Protein AF-A0A3N2G1A5-F1 (afdb_monomer_lite)

Secondary structure (DSSP, 8-state):
-------------------GGG-S--S-HHHHHHHHTTTTGGGS-HHHHHHHHHHHHHHHHHHHHHH--

Structure (mmCIF, N/CA/C/O backbone):
data_AF-A0A3N2G1A5-F1
#
_entry.id   AF-A0A3N2G1A5-F1
#
loop_
_atom_site.group_PDB
_atom_site.id
_atom_site.type_symbol
_atom_site.label_atom_id
_atom_site.label_alt_id
_atom_site.label_comp_id
_atom_site.label_asym_id
_atom_site.label_entity_id
_atom_site.label_seq_id
_atom_site.pdbx_PDB_ins_code
_atom_site.Cartn_x
_atom_site.Cartn_y
_atom_site.Cartn_z
_atom_site.occupancy
_atom_site.B_iso_or_equiv
_atom_site.auth_seq_id
_atom_site.auth_comp_id
_atom_site.auth_asym_id
_atom_site.auth_atom_id
_atom_site.pdbx_PDB_model_num
ATOM 1 N N . MET A 1 1 ? 42.712 -9.893 47.888 1.00 48.69 1 MET A N 1
ATOM 2 C CA . MET A 1 1 ? 41.792 -10.417 46.862 1.00 48.69 1 MET A CA 1
ATOM 3 C C . MET A 1 1 ? 40.883 -9.267 46.473 1.00 48.69 1 MET A C 1
ATOM 5 O O . MET A 1 1 ? 39.944 -8.986 47.199 1.00 48.69 1 MET A O 1
ATOM 9 N N . SER A 1 2 ? 41.258 -8.513 45.440 1.00 52.62 2 SER A N 1
ATOM 10 C CA . SER A 1 2 ? 40.497 -7.348 44.983 1.00 52.62 2 SER A CA 1
ATOM 11 C C . SER A 1 2 ? 39.678 -7.780 43.775 1.00 52.62 2 SER A C 1
ATOM 13 O O . SER A 1 2 ? 40.243 -8.019 42.710 1.00 52.62 2 SER A O 1
ATOM 15 N N . GLU A 1 3 ? 38.372 -7.953 43.961 1.00 56.66 3 GLU A N 1
ATOM 16 C CA . GLU A 1 3 ? 37.441 -8.189 42.860 1.00 56.66 3 GLU A CA 1
ATOM 17 C C . GLU A 1 3 ? 37.371 -6.924 42.002 1.00 56.66 3 GLU A C 1
ATOM 19 O O . GLU A 1 3 ? 36.996 -5.846 42.465 1.00 56.66 3 GLU A O 1
ATOM 24 N N . GLY A 1 4 ? 37.796 -7.047 40.745 1.00 54.03 4 GLY A N 1
ATOM 25 C CA . GLY A 1 4 ? 37.566 -6.025 39.739 1.00 54.03 4 GLY A CA 1
ATOM 26 C C . GLY A 1 4 ? 36.073 -5.952 39.456 1.00 54.03 4 GLY A C 1
ATOM 27 O O . GLY A 1 4 ? 35.510 -6.871 38.866 1.00 54.03 4 GLY A O 1
ATOM 28 N N . VAL A 1 5 ? 35.429 -4.860 39.868 1.00 63.34 5 VAL A N 1
ATOM 29 C CA . VAL A 1 5 ? 34.091 -4.523 39.387 1.00 63.34 5 VAL A CA 1
ATOM 30 C C . VAL A 1 5 ? 34.222 -4.272 37.881 1.00 63.34 5 VAL A C 1
ATOM 32 O O . VAL A 1 5 ? 34.816 -3.289 37.444 1.00 63.34 5 VAL A O 1
ATOM 35 N N . VAL A 1 6 ? 33.743 -5.210 37.068 1.00 66.25 6 VAL A N 1
ATOM 36 C CA . VAL A 1 6 ? 33.518 -4.977 35.641 1.00 66.25 6 VAL A CA 1
ATOM 37 C C . VAL A 1 6 ? 32.184 -4.235 35.523 1.00 66.25 6 VAL A C 1
ATOM 39 O O . VAL A 1 6 ? 31.148 -4.795 35.886 1.00 66.25 6 VAL A O 1
ATOM 42 N N . PRO A 1 7 ? 32.155 -2.966 35.076 1.00 64.44 7 PRO A N 1
ATOM 43 C CA . PRO A 1 7 ? 30.891 -2.309 34.794 1.00 64.44 7 PRO A CA 1
ATOM 44 C C . PRO A 1 7 ? 30.262 -3.019 33.592 1.00 64.44 7 PRO A C 1
ATOM 46 O O . PRO A 1 7 ? 30.867 -3.075 32.521 1.00 64.44 7 PRO A O 1
ATOM 49 N N . GLY A 1 8 ? 29.069 -3.588 33.784 1.00 60.47 8 GLY A N 1
ATOM 50 C CA . GLY A 1 8 ? 28.305 -4.235 32.718 1.00 60.47 8 GLY A CA 1
ATOM 51 C C . GLY A 1 8 ? 28.058 -3.301 31.525 1.00 60.47 8 GLY A C 1
ATOM 52 O O . GLY A 1 8 ? 28.220 -2.080 31.648 1.00 60.47 8 GLY A O 1
ATOM 53 N N . PRO A 1 9 ? 27.662 -3.848 30.361 1.00 61.69 9 PRO A N 1
ATOM 54 C CA . PRO A 1 9 ? 27.401 -3.036 29.188 1.00 61.69 9 PRO A CA 1
ATOM 55 C C . PRO A 1 9 ? 26.254 -2.094 29.541 1.00 61.69 9 PRO A C 1
ATOM 57 O O . PRO A 1 9 ? 25.124 -2.524 29.768 1.00 61.69 9 PRO A O 1
ATOM 60 N N . ARG A 1 10 ? 26.547 -0.793 29.632 1.00 64.31 10 ARG A N 1
ATOM 61 C CA . ARG A 1 10 ? 25.494 0.216 29.617 1.00 64.31 10 ARG A CA 1
ATOM 62 C C . ARG A 1 10 ? 24.829 0.054 28.263 1.00 64.31 10 ARG A C 1
ATOM 64 O O . ARG A 1 10 ? 25.409 0.449 27.255 1.00 64.31 10 ARG A O 1
ATOM 71 N N . VAL A 1 11 ? 23.669 -0.602 28.245 1.00 63.06 11 VAL A N 1
ATOM 72 C CA . VAL A 1 11 ? 22.750 -0.575 27.112 1.00 63.06 11 VAL A CA 1
ATOM 73 C C . VAL A 1 11 ? 22.647 0.896 26.751 1.00 63.06 11 VAL A C 1
ATOM 75 O O . VAL A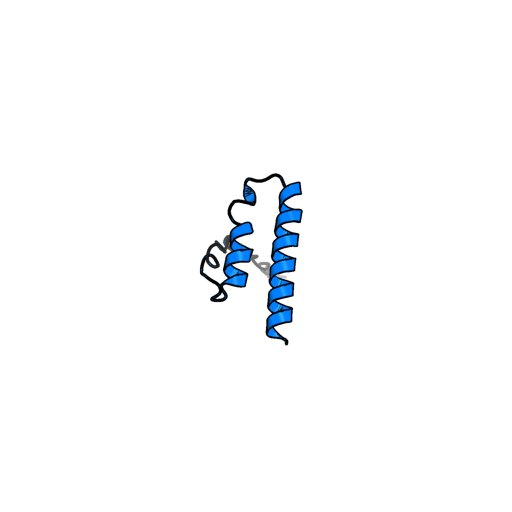 1 11 ? 22.191 1.701 27.565 1.00 63.06 11 VAL A O 1
ATOM 78 N N . ARG A 1 12 ? 23.199 1.269 25.593 1.00 61.19 12 ARG A N 1
ATOM 79 C CA . ARG A 1 12 ? 22.977 2.593 25.026 1.00 61.19 12 ARG A CA 1
ATOM 80 C C . ARG A 1 12 ? 21.458 2.680 24.978 1.00 61.19 12 ARG A C 1
ATOM 82 O O . ARG A 1 12 ? 20.846 1.848 24.316 1.00 61.19 12 ARG A O 1
ATOM 89 N N . ALA A 1 13 ? 20.855 3.566 25.766 1.00 57.66 13 ALA A N 1
ATOM 90 C CA . ALA A 1 13 ? 19.472 3.925 25.531 1.00 57.66 13 ALA A CA 1
ATOM 91 C C . ALA A 1 13 ? 19.471 4.403 24.081 1.00 57.66 13 ALA A C 1
ATOM 93 O O . ALA A 1 13 ? 20.047 5.451 23.791 1.00 57.66 13 ALA A O 1
ATOM 94 N N . SER A 1 14 ? 19.012 3.551 23.163 1.00 54.88 14 SER A N 1
ATOM 95 C CA . SER A 1 14 ? 18.744 3.964 21.801 1.00 54.88 14 SER A CA 1
ATOM 96 C C . SER A 1 14 ? 17.743 5.086 21.971 1.00 54.88 14 SER A C 1
ATOM 98 O O . SER A 1 14 ? 16.616 4.850 22.409 1.00 54.88 14 SER A O 1
ATOM 100 N N . GLU A 1 15 ? 18.214 6.313 21.773 1.00 60.94 15 GLU A N 1
ATOM 101 C CA . GLU A 1 15 ? 17.357 7.478 21.651 1.00 60.94 15 GLU A CA 1
ATOM 102 C C . GLU A 1 15 ? 16.214 7.092 20.704 1.00 60.94 15 GLU A C 1
ATOM 104 O O . GLU A 1 15 ? 16.465 6.314 19.772 1.00 60.94 15 GLU A O 1
ATOM 109 N N . PRO A 1 16 ? 14.968 7.532 20.956 1.00 54.19 16 PRO A N 1
ATOM 110 C CA . PRO A 1 16 ? 13.900 7.301 20.004 1.00 54.19 16 PRO A CA 1
ATOM 111 C C . PRO A 1 16 ? 14.359 7.964 18.712 1.00 54.19 16 PRO A C 1
ATOM 113 O O . PRO A 1 16 ? 14.39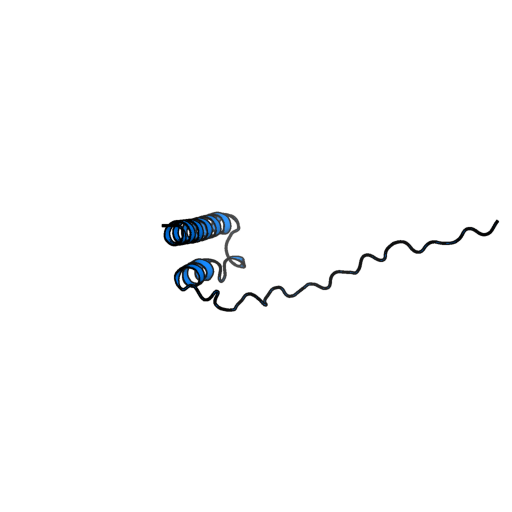9 9.186 18.603 1.00 54.19 16 PRO A O 1
ATOM 116 N N . VAL A 1 17 ? 14.830 7.150 17.774 1.00 60.41 17 VAL A N 1
ATOM 117 C CA . VAL A 1 17 ? 15.062 7.594 16.418 1.00 60.41 17 VAL A CA 1
ATOM 118 C C . VAL A 1 17 ? 13.681 8.007 15.944 1.00 60.41 17 VAL A C 1
ATOM 120 O O . VAL A 1 17 ? 12.793 7.170 15.798 1.00 60.41 17 VAL A O 1
ATOM 123 N N . ASP A 1 18 ? 13.461 9.314 15.828 1.00 57.81 18 ASP A N 1
ATOM 124 C CA . ASP A 1 18 ? 12.380 9.847 15.018 1.00 57.81 18 ASP A CA 1
ATOM 125 C C . ASP A 1 18 ? 12.647 9.352 13.587 1.00 57.81 18 ASP A C 1
ATOM 127 O O . ASP A 1 18 ? 13.280 10.009 12.761 1.00 57.81 18 ASP A O 1
ATOM 131 N N . ASP A 1 19 ? 12.189 8.131 13.312 1.00 55.59 19 ASP A N 1
ATOM 132 C CA . ASP A 1 19 ? 12.186 7.461 12.009 1.00 55.59 19 ASP A CA 1
ATOM 133 C C . ASP A 1 19 ? 11.214 8.148 11.027 1.00 55.59 19 ASP A C 1
ATOM 135 O O . ASP A 1 19 ? 10.994 7.702 9.909 1.00 55.59 19 ASP A O 1
ATOM 139 N N . ALA A 1 20 ? 10.690 9.324 11.391 1.00 55.75 20 ALA A N 1
ATOM 140 C CA . ALA A 1 20 ? 9.899 10.214 10.544 1.00 55.75 20 ALA A CA 1
ATOM 141 C C . ALA A 1 20 ? 10.647 10.713 9.283 1.00 55.75 20 ALA A C 1
ATOM 143 O O . ALA A 1 20 ? 10.112 11.494 8.494 1.00 55.75 20 ALA A O 1
ATOM 144 N N . SER A 1 21 ? 11.893 10.286 9.071 1.0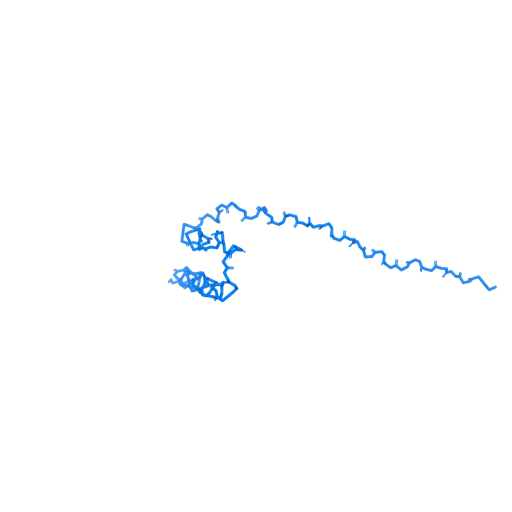0 53.31 21 SER A N 1
ATOM 145 C CA . SER A 1 21 ? 12.754 10.722 7.971 1.00 53.31 21 SER A CA 1
ATOM 146 C C . SER A 1 21 ? 12.526 9.983 6.646 1.00 53.31 21 SER A C 1
ATOM 148 O O . SER A 1 21 ? 13.064 10.426 5.634 1.00 53.31 21 SER A O 1
ATOM 150 N N . HIS A 1 22 ? 11.664 8.960 6.589 1.00 57.66 22 HIS A N 1
ATOM 151 C CA . HIS A 1 22 ? 11.190 8.371 5.322 1.00 57.66 22 HIS A CA 1
ATOM 152 C C . HIS A 1 22 ? 9.829 8.933 4.861 1.00 57.66 22 HIS A C 1
ATOM 154 O O . HIS A 1 22 ? 8.994 8.212 4.334 1.00 57.66 22 HIS A O 1
ATOM 160 N N . THR A 1 23 ? 9.597 10.240 5.028 1.00 61.47 23 THR A N 1
ATOM 161 C CA . THR A 1 23 ? 8.396 10.922 4.483 1.00 61.47 23 THR A CA 1
ATOM 162 C C . THR A 1 23 ? 8.649 11.534 3.089 1.00 61.47 23 THR A C 1
ATOM 164 O O . THR A 1 23 ? 7.871 12.350 2.601 1.00 61.47 23 THR A O 1
ATOM 167 N N . GLY A 1 24 ? 9.779 11.210 2.452 1.00 70.81 24 GLY A N 1
ATOM 168 C CA . GLY A 1 24 ? 10.098 11.657 1.093 1.00 70.81 24 GLY A CA 1
ATOM 169 C C . GLY A 1 24 ? 9.552 10.695 0.032 1.00 70.81 24 GLY A C 1
ATOM 170 O O . GLY A 1 24 ? 9.383 9.516 0.337 1.00 70.81 24 GLY A O 1
ATOM 171 N N . PRO A 1 25 ? 9.306 11.168 -1.204 1.00 78.75 25 PRO A N 1
ATOM 172 C CA . PRO A 1 25 ? 8.920 10.294 -2.307 1.00 78.75 25 PRO A CA 1
ATOM 173 C C . PRO A 1 25 ? 9.998 9.234 -2.548 1.00 78.75 25 PRO A C 1
ATOM 175 O O . PRO A 1 25 ? 11.198 9.521 -2.493 1.00 78.75 25 PRO A O 1
ATOM 178 N N . THR A 1 26 ? 9.566 8.014 -2.831 1.00 84.44 26 THR A N 1
ATOM 179 C CA . THR A 1 26 ? 10.421 6.872 -3.172 1.00 84.44 26 THR A CA 1
ATOM 180 C C . THR A 1 26 ? 10.995 6.988 -4.584 1.00 84.44 26 THR A C 1
ATOM 182 O O . THR A 1 26 ? 11.949 6.286 -4.922 1.00 84.44 26 THR A O 1
ATOM 185 N N . GLY A 1 27 ? 10.461 7.914 -5.390 1.00 86.31 27 GLY A N 1
ATOM 186 C CA . GLY A 1 27 ? 10.850 8.118 -6.785 1.00 86.31 27 GLY A CA 1
ATOM 187 C C . GLY A 1 27 ? 10.136 7.173 -7.751 1.00 86.31 27 GLY A C 1
ATOM 188 O O . GLY A 1 27 ? 10.442 7.189 -8.942 1.00 86.31 27 GLY A O 1
ATOM 189 N N . ASP A 1 28 ? 9.197 6.376 -7.242 1.00 86.94 28 ASP A N 1
ATOM 190 C CA . ASP A 1 28 ? 8.298 5.541 -8.020 1.00 86.94 28 ASP A CA 1
ATOM 191 C C . ASP A 1 28 ? 6.856 5.955 -7.720 1.00 86.94 28 ASP A C 1
ATOM 193 O O . ASP A 1 28 ? 6.371 5.773 -6.604 1.00 86.94 28 ASP A O 1
ATOM 197 N N . ASP A 1 29 ? 6.179 6.517 -8.723 1.00 89.06 29 ASP A N 1
ATOM 198 C CA . ASP A 1 29 ? 4.833 7.076 -8.568 1.00 89.06 29 ASP A CA 1
ATOM 199 C C . ASP A 1 29 ? 3.825 6.030 -8.061 1.00 89.06 29 ASP A C 1
ATOM 201 O O . ASP A 1 29 ? 2.943 6.363 -7.271 1.00 89.06 29 ASP A O 1
ATOM 205 N N . ALA A 1 30 ? 3.967 4.761 -8.465 1.00 87.56 30 ALA A N 1
ATOM 206 C CA . ALA A 1 30 ? 3.063 3.691 -8.044 1.00 87.56 30 ALA A CA 1
ATOM 207 C C . ALA A 1 30 ? 3.300 3.290 -6.581 1.00 87.56 30 ALA A C 1
ATOM 209 O O . ALA A 1 30 ? 2.354 3.012 -5.840 1.00 87.56 30 ALA A O 1
ATOM 210 N N . VAL A 1 31 ? 4.563 3.285 -6.145 1.00 88.69 31 VAL A N 1
ATOM 211 C CA . VAL A 1 31 ? 4.911 3.045 -4.738 1.00 88.69 31 VAL A CA 1
ATOM 212 C C . VAL A 1 31 ? 4.465 4.226 -3.878 1.00 88.69 31 VAL A C 1
ATOM 214 O O . VAL A 1 31 ? 3.866 4.018 -2.824 1.00 88.69 31 VAL A O 1
ATOM 217 N N . ASP A 1 32 ? 4.694 5.455 -4.337 1.00 90.19 32 ASP A N 1
ATOM 218 C CA . ASP A 1 32 ? 4.286 6.670 -3.634 1.00 90.19 32 ASP A CA 1
ATOM 219 C C . ASP A 1 32 ? 2.761 6.737 -3.474 1.00 90.19 32 ASP A C 1
ATOM 221 O O . ASP A 1 32 ? 2.275 7.010 -2.374 1.00 90.19 32 ASP A O 1
ATOM 225 N N . GLU A 1 33 ? 1.999 6.399 -4.520 1.00 89.25 33 GLU A N 1
ATOM 226 C CA . GLU A 1 33 ? 0.539 6.282 -4.462 1.00 89.25 33 GLU A CA 1
ATOM 227 C C . GLU A 1 33 ? 0.097 5.228 -3.437 1.00 89.25 33 GLU A C 1
ATOM 229 O O . GLU A 1 33 ? -0.736 5.525 -2.578 1.00 89.25 33 GLU A O 1
ATOM 234 N N . ALA A 1 34 ? 0.691 4.030 -3.451 1.00 91.50 34 ALA A N 1
ATOM 235 C CA . ALA A 1 34 ? 0.369 2.982 -2.483 1.00 91.50 34 ALA A CA 1
ATOM 236 C C . ALA A 1 34 ? 0.647 3.426 -1.035 1.00 91.50 34 ALA A C 1
ATOM 238 O O . ALA A 1 34 ? -0.177 3.210 -0.144 1.00 91.50 34 ALA A O 1
ATOM 239 N N . LEU A 1 35 ? 1.770 4.105 -0.789 1.00 90.69 35 LEU A N 1
ATOM 240 C CA . LEU A 1 35 ? 2.140 4.588 0.543 1.00 90.69 35 LEU A CA 1
ATOM 241 C C . LEU A 1 35 ? 1.213 5.697 1.059 1.00 90.69 35 LEU A C 1
ATOM 243 O O . LEU A 1 35 ? 1.050 5.818 2.277 1.00 90.69 35 LEU A O 1
ATOM 247 N N . THR A 1 36 ? 0.532 6.453 0.186 1.00 90.50 36 THR A N 1
ATOM 248 C CA . THR A 1 36 ? -0.472 7.435 0.642 1.00 90.50 36 THR A CA 1
ATOM 249 C C . THR A 1 36 ? -1.619 6.795 1.427 1.00 90.50 36 THR A C 1
ATOM 251 O O . THR A 1 36 ? -2.179 7.440 2.315 1.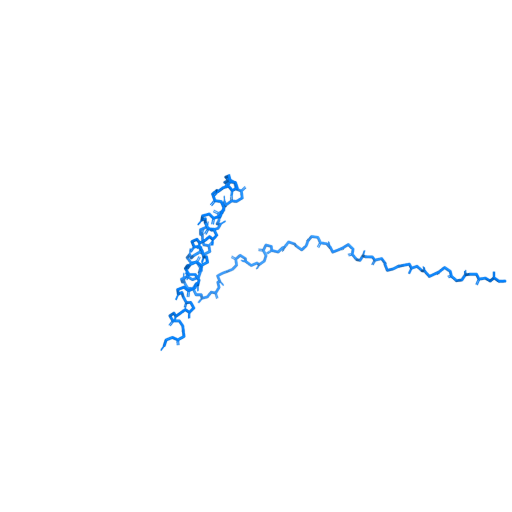00 90.50 36 THR A O 1
ATOM 254 N N . ALA A 1 37 ? -1.924 5.514 1.186 1.00 89.19 37 ALA A N 1
ATOM 255 C CA . ALA A 1 37 ? -2.957 4.787 1.923 1.00 89.19 37 ALA A CA 1
ATOM 256 C C . ALA A 1 37 ? -2.618 4.601 3.415 1.00 89.19 37 ALA A C 1
ATOM 258 O O . ALA A 1 37 ? -3.519 4.386 4.226 1.00 89.19 37 ALA A O 1
ATOM 259 N N . LEU A 1 38 ? -1.338 4.703 3.791 1.00 89.25 38 LEU A N 1
ATOM 260 C CA . LEU A 1 38 ? -0.878 4.588 5.178 1.00 89.25 38 LEU A CA 1
ATOM 261 C C . LEU A 1 38 ? -1.026 5.892 5.974 1.00 89.25 38 LEU A C 1
ATOM 263 O O . LEU A 1 38 ? -0.910 5.875 7.200 1.00 89.25 38 LEU A O 1
ATOM 267 N N . VAL A 1 39 ? -1.292 7.021 5.314 1.00 90.25 39 VAL A N 1
ATOM 268 C CA . VAL A 1 39 ? -1.413 8.321 5.982 1.00 90.25 39 VAL A CA 1
ATOM 26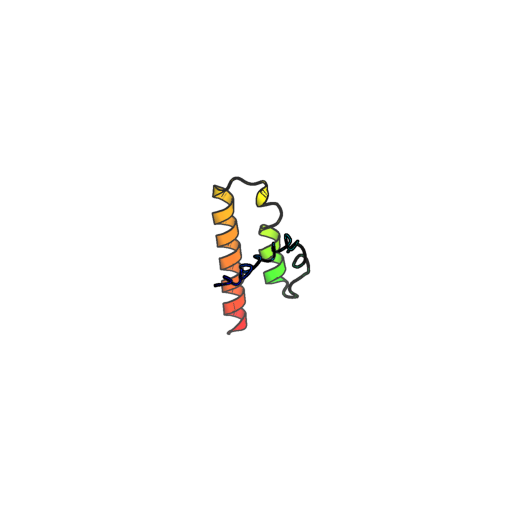9 C C . VAL A 1 39 ? -2.671 8.350 6.856 1.00 90.25 39 VAL A C 1
ATOM 271 O O . VAL A 1 39 ? -3.789 8.203 6.365 1.00 90.25 39 VAL A O 1
ATOM 274 N N . GLY A 1 40 ? -2.505 8.578 8.163 1.00 86.69 40 GLY A N 1
ATOM 275 C CA . GLY A 1 40 ? -3.622 8.680 9.110 1.00 86.69 40 GLY A CA 1
ATOM 276 C C . GLY A 1 40 ? -4.166 7.335 9.600 1.00 86.69 40 GLY A C 1
ATOM 277 O O . GLY A 1 40 ? -5.184 7.302 10.300 1.00 86.69 40 GLY A O 1
ATOM 278 N N . ILE A 1 41 ? -3.514 6.221 9.247 1.00 91.75 41 ILE A N 1
ATOM 279 C CA . ILE A 1 41 ? -3.910 4.876 9.678 1.00 91.75 41 ILE A CA 1
ATOM 280 C C . ILE A 1 41 ? -3.877 4.744 11.204 1.00 91.75 41 ILE A C 1
ATOM 282 O O . ILE A 1 41 ? -4.707 4.051 11.771 1.00 91.75 41 ILE A O 1
ATOM 286 N N . GLU A 1 42 ? -2.991 5.469 11.890 1.00 88.69 42 GLU A N 1
ATOM 287 C CA . GLU A 1 42 ? -2.844 5.456 13.348 1.00 88.69 42 GLU A CA 1
ATOM 288 C C . GLU A 1 42 ? -4.088 5.948 14.101 1.00 88.69 42 GLU A C 1
ATOM 290 O O . GLU A 1 42 ? -4.265 5.638 15.280 1.00 88.69 42 GLU A O 1
ATOM 295 N N . GLN A 1 43 ? -4.958 6.695 13.421 1.00 91.06 43 GLN A N 1
ATOM 296 C CA . GLN A 1 43 ? -6.227 7.188 13.958 1.00 91.06 43 GLN A CA 1
ATOM 297 C C . GLN A 1 43 ? -7.393 6.223 13.682 1.00 91.06 43 GLN A C 1
ATOM 299 O O . GLN A 1 43 ? -8.510 6.449 14.156 1.00 91.06 43 GLN A O 1
ATOM 304 N N . GLN A 1 44 ? -7.161 5.150 12.921 1.00 90.25 44 GLN A N 1
ATOM 305 C CA . GLN A 1 44 ? -8.172 4.153 12.594 1.00 90.25 44 GLN A CA 1
ATOM 306 C C . GLN A 1 44 ? -8.215 3.008 13.624 1.00 90.25 44 GLN A C 1
ATOM 308 O O . GLN A 1 44 ? -7.302 2.814 14.425 1.00 90.25 44 GLN A O 1
ATOM 313 N N . PRO A 1 45 ? -9.299 2.211 13.649 1.00 91.88 45 PRO A N 1
ATOM 314 C CA . PRO A 1 45 ? -9.335 0.998 14.453 1.00 91.88 45 PRO A CA 1
ATOM 315 C C . PRO A 1 45 ? -8.308 -0.023 13.951 1.00 91.88 45 PRO A C 1
ATOM 317 O O . PRO A 1 45 ? -8.222 -0.261 12.751 1.00 91.88 45 PRO A O 1
ATOM 320 N N . LEU A 1 46 ? -7.650 -0.750 14.859 1.00 89.25 46 LEU A N 1
ATOM 321 C CA . LEU A 1 46 ? -6.632 -1.763 14.524 1.00 89.25 46 LEU A CA 1
ATOM 322 C C . LEU A 1 46 ? -7.085 -2.784 13.462 1.00 89.25 46 LEU A C 1
ATOM 324 O O . LEU A 1 46 ? -6.296 -3.246 12.644 1.00 89.25 46 LEU A O 1
ATOM 328 N N . ARG A 1 47 ? -8.379 -3.124 13.443 1.00 87.12 47 ARG A N 1
ATOM 329 C CA . ARG A 1 47 ? -8.958 -4.024 12.434 1.00 87.12 47 ARG A CA 1
ATOM 330 C C . ARG A 1 47 ? -8.869 -3.456 11.009 1.00 87.12 47 ARG A C 1
ATOM 332 O O . ARG A 1 47 ? -8.737 -4.233 10.072 1.00 87.12 47 ARG A O 1
ATOM 339 N N . ALA A 1 48 ? -8.948 -2.137 10.850 1.00 87.56 48 ALA A N 1
ATOM 340 C CA . ALA A 1 48 ? -8.791 -1.462 9.565 1.00 87.56 48 ALA A CA 1
ATOM 341 C C . ALA A 1 48 ? -7.331 -1.472 9.093 1.00 87.56 48 ALA A C 1
ATOM 343 O O . ALA A 1 48 ? -7.089 -1.545 7.893 1.00 87.56 48 ALA A O 1
ATOM 344 N N . HIS A 1 49 ? -6.364 -1.504 10.018 1.00 91.94 49 HIS A N 1
ATOM 345 C CA . HIS A 1 49 ? -4.950 -1.438 9.653 1.00 91.94 49 HIS A CA 1
ATOM 346 C C . HIS A 1 49 ? -4.533 -2.628 8.794 1.00 91.94 49 HIS A C 1
ATOM 348 O O . HIS A 1 49 ? -3.812 -2.466 7.820 1.00 91.94 49 HIS A O 1
ATOM 354 N N . VAL A 1 50 ? -5.019 -3.825 9.138 1.00 92.00 50 VAL A N 1
ATOM 355 C CA . VAL A 1 50 ? -4.697 -5.054 8.401 1.00 92.00 50 VAL A CA 1
ATOM 356 C C . VAL A 1 50 ? -5.150 -4.956 6.947 1.00 92.00 50 VAL A C 1
ATOM 358 O O . VAL A 1 50 ? -4.390 -5.317 6.061 1.00 92.00 50 VAL A O 1
ATOM 361 N N . ALA A 1 51 ? -6.354 -4.434 6.696 1.00 91.25 51 ALA A N 1
ATOM 362 C CA . ALA A 1 51 ? -6.871 -4.287 5.337 1.00 91.25 51 ALA A CA 1
ATOM 363 C C . ALA A 1 51 ? -6.055 -3.276 4.517 1.00 91.25 51 ALA A C 1
ATOM 365 O O . ALA A 1 51 ? -5.801 -3.506 3.339 1.00 91.25 51 ALA A O 1
ATOM 366 N N . VAL A 1 52 ? -5.620 -2.178 5.144 1.00 92.50 52 VAL A N 1
ATOM 367 C CA . VAL A 1 52 ? -4.773 -1.178 4.484 1.00 92.50 52 VAL A CA 1
ATOM 368 C C . VAL A 1 52 ? -3.380 -1.746 4.203 1.00 92.50 52 VAL A C 1
ATOM 370 O O . VAL A 1 52 ? -2.894 -1.621 3.086 1.00 92.50 52 VAL A O 1
ATOM 373 N N . PHE A 1 53 ? -2.750 -2.423 5.169 1.00 92.62 53 PHE A N 1
ATOM 374 C CA . PHE A 1 53 ? -1.440 -3.044 4.957 1.00 92.62 53 PHE A CA 1
ATOM 375 C C . PHE A 1 53 ? -1.469 -4.120 3.871 1.00 92.62 53 PHE A C 1
ATOM 377 O O . PHE A 1 53 ? -0.543 -4.190 3.071 1.00 92.62 53 PHE A O 1
ATOM 384 N N . ASP A 1 54 ? -2.522 -4.937 3.820 1.00 93.56 54 ASP A N 1
ATOM 385 C CA . ASP A 1 54 ? -2.689 -5.955 2.779 1.00 93.56 54 ASP A CA 1
ATOM 386 C C . ASP A 1 54 ? -2.801 -5.319 1.384 1.00 93.56 54 ASP A C 1
ATOM 388 O O . ASP A 1 54 ? -2.122 -5.740 0.451 1.00 93.56 54 ASP A O 1
ATOM 392 N N . ALA A 1 55 ? -3.567 -4.229 1.260 1.00 91.94 55 ALA A N 1
ATOM 393 C CA . ALA A 1 55 ? -3.680 -3.476 0.013 1.00 91.94 55 ALA A CA 1
ATOM 394 C C . ALA A 1 55 ? -2.338 -2.869 -0.436 1.00 91.94 55 ALA A C 1
ATOM 396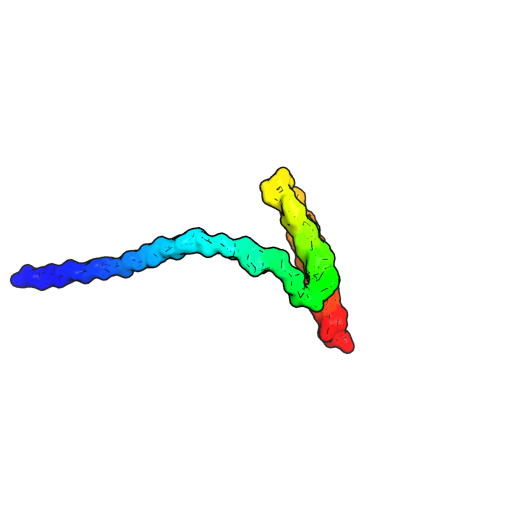 O O . ALA A 1 55 ? -1.982 -2.968 -1.610 1.00 91.94 55 ALA A O 1
ATOM 397 N N . VAL A 1 56 ? -1.574 -2.283 0.492 1.00 94.25 56 VAL A N 1
ATOM 398 C CA . VAL A 1 56 ? -0.243 -1.727 0.200 1.00 94.25 56 VAL A CA 1
ATOM 399 C C . VAL A 1 56 ? 0.722 -2.831 -0.226 1.00 94.25 56 VAL A C 1
ATOM 401 O O . VAL A 1 56 ? 1.418 -2.680 -1.226 1.00 94.25 56 VAL A O 1
ATOM 404 N N . HIS A 1 57 ? 0.746 -3.966 0.478 1.00 94.69 57 HIS A N 1
ATOM 405 C CA . HIS A 1 57 ? 1.587 -5.096 0.087 1.00 94.69 57 HIS A CA 1
ATOM 406 C C . HIS A 1 57 ? 1.232 -5.631 -1.301 1.00 94.69 57 HIS A C 1
ATOM 408 O O . HIS A 1 57 ? 2.148 -5.894 -2.075 1.00 94.69 57 HIS A O 1
ATOM 414 N N . GLY A 1 58 ? -0.057 -5.754 -1.628 1.00 94.06 58 GLY A N 1
ATOM 415 C CA . GLY A 1 58 ? -0.503 -6.163 -2.960 1.00 94.06 58 GLY A CA 1
ATOM 416 C C . GLY A 1 58 ? -0.004 -5.212 -4.049 1.00 94.06 58 GLY A C 1
ATOM 417 O O . GLY A 1 58 ? 0.649 -5.651 -4.988 1.00 94.06 58 GLY A O 1
ATOM 418 N N . ALA A 1 59 ? -0.199 -3.903 -3.869 1.00 92.94 59 ALA A N 1
ATOM 419 C CA . ALA A 1 59 ? 0.264 -2.899 -4.828 1.00 92.94 59 ALA A CA 1
ATOM 420 C C . ALA A 1 59 ? 1.792 -2.928 -5.031 1.00 92.94 59 ALA A C 1
ATOM 422 O O . ALA A 1 59 ? 2.280 -2.828 -6.156 1.00 92.94 59 ALA A O 1
ATOM 423 N N . LEU A 1 60 ? 2.562 -3.109 -3.953 1.00 92.94 60 LEU A N 1
ATOM 424 C CA . LEU A 1 60 ? 4.020 -3.236 -4.037 1.00 92.94 60 LEU A CA 1
ATOM 425 C C . LEU A 1 60 ? 4.449 -4.537 -4.734 1.00 92.94 60 LEU A C 1
ATOM 427 O O . LEU A 1 60 ? 5.434 -4.537 -5.471 1.00 92.94 60 LEU A O 1
ATOM 431 N N . GLN A 1 61 ? 3.731 -5.639 -4.507 1.00 93.88 61 GLN A N 1
ATOM 432 C CA . GLN A 1 61 ? 3.989 -6.917 -5.173 1.00 93.88 61 GLN A CA 1
ATOM 433 C C . GLN A 1 61 ? 3.703 -6.843 -6.671 1.00 93.88 61 GLN A C 1
ATOM 435 O O . GLN A 1 61 ? 4.528 -7.303 -7.459 1.00 93.88 61 GLN A O 1
ATOM 440 N N . ASP A 1 62 ? 2.592 -6.221 -7.062 1.00 92.50 62 ASP A N 1
ATOM 441 C CA . ASP A 1 62 ? 2.249 -5.991 -8.466 1.00 92.50 62 ASP A CA 1
ATOM 442 C C . ASP A 1 62 ? 3.326 -5.136 -9.143 1.00 92.50 62 ASP A C 1
ATOM 444 O O . ASP A 1 62 ? 3.861 -5.502 -10.191 1.00 92.50 62 ASP A O 1
ATOM 448 N N . ARG A 1 63 ? 3.749 -4.048 -8.484 1.00 90.62 63 ARG A N 1
ATOM 449 C CA . ARG A 1 63 ? 4.814 -3.182 -8.997 1.00 90.62 63 ARG A CA 1
ATOM 450 C C . ARG A 1 63 ? 6.149 -3.915 -9.162 1.00 90.62 63 ARG A C 1
ATOM 452 O O . ARG A 1 63 ? 6.878 -3.627 -10.115 1.00 90.62 63 ARG A O 1
ATOM 459 N N . LEU A 1 64 ? 6.482 -4.828 -8.248 1.00 92.00 64 LEU A N 1
ATOM 460 C CA . LEU A 1 64 ? 7.682 -5.660 -8.344 1.00 92.00 64 LEU A CA 1
ATOM 461 C C . LEU A 1 64 ? 7.583 -6.641 -9.519 1.00 92.00 64 LEU A C 1
ATOM 463 O O . LEU A 1 64 ? 8.537 -6.754 -10.284 1.00 92.00 64 LEU A O 1
ATOM 467 N N . ALA A 1 65 ? 6.430 -7.289 -9.697 1.00 92.94 65 ALA A N 1
ATOM 468 C CA . ALA A 1 65 ? 6.191 -8.194 -10.817 1.00 92.94 65 ALA A CA 1
ATOM 469 C C . ALA A 1 65 ? 6.320 -7.475 -12.172 1.00 92.94 65 ALA A C 1
ATOM 471 O O . ALA A 1 65 ? 6.955 -8.002 -13.084 1.00 92.94 65 ALA A O 1
ATOM 472 N N . ASP A 1 66 ? 5.805 -6.248 -12.280 1.00 88.19 66 ASP A N 1
ATOM 473 C CA . ASP A 1 66 ? 5.934 -5.416 -13.483 1.00 88.19 66 ASP A CA 1
ATOM 474 C C . ASP A 1 66 ? 7.382 -4.973 -13.758 1.00 88.19 66 ASP A C 1
ATOM 476 O O . ASP A 1 66 ? 7.761 -4.773 -14.910 1.00 88.19 66 ASP A O 1
ATOM 480 N N . ALA A 1 67 ? 8.209 -4.803 -12.720 1.00 86.81 67 ALA A N 1
ATOM 481 C CA . ALA A 1 67 ? 9.632 -4.480 -12.873 1.00 86.81 67 ALA A CA 1
ATOM 482 C C . ALA A 1 67 ? 10.482 -5.674 -13.341 1.00 86.81 67 ALA A C 1
ATOM 484 O O . ALA A 1 67 ? 11.555 -5.459 -13.906 1.00 86.81 67 ALA A O 1
ATOM 485 N N . GLU A 1 68 ? 10.043 -6.905 -13.073 1.00 83.69 68 GLU A N 1
ATOM 486 C CA . GLU A 1 68 ? 10.763 -8.136 -13.425 1.00 83.69 68 GLU A CA 1
ATOM 487 C C . GLU A 1 68 ? 10.410 -8.688 -14.823 1.00 83.69 68 GLU A C 1
ATOM 489 O O . GLU A 1 68 ? 11.053 -9.643 -15.269 1.00 83.69 68 GLU A O 1
ATOM 494 N N . ALA A 1 69 ? 9.418 -8.107 -15.510 1.00 64.88 69 ALA A N 1
ATOM 495 C CA . ALA A 1 69 ? 8.920 -8.530 -16.827 1.00 64.88 69 ALA A CA 1
ATOM 496 C C . ALA A 1 69 ? 9.789 -8.057 -18.010 1.00 64.88 69 ALA A C 1
ATOM 498 O O . ALA A 1 69 ? 9.948 -8.857 -18.966 1.00 64.88 69 ALA A O 1
#

Radius of gyration: 21.28 Å; chains: 1; bounding box: 51×22×64 Å

Foldseek 3Di:
DDDPPDDPPPPPPPDPPPPVVPPDDPPDPQLNVLCVLVPCCVVPDPVVVVVSVVSSVVSVVVVVVVVVD

pLDDT: mean 78.9, std 15.29, range [48.69, 94.69]

Sequence (69 aa):
MSEGVVPGPRVRASEPVDDASHTGPTGDDAVDEALTALVGIEQQPLRAHVAVFDAVHGALQDRLADAEA